Protein AF-A0A660UPS5-F1 (afdb_monomer_lite)

Secondary structure (DSSP, 8-state):
-PPPP-HHHHHHHHHHHHHHHHHHHHHHHHHHHHHHHHHHHHHHHTT-GGGHHHHHHHHHTTHHHHHHHHHHHHHHHHHTTTT-SS-PPP--HHHHHHHHHHHHHHHHHHHH--

Foldseek 3Di:
DPPPDDQLVLLVVLLLVLLVLLLVLLVQQLVVQLVVLVVVLVVVCVVPVVCVVVSVVNSCPLVVLNVRSNVLSVVSCVVQVVVPPPRGHRGGNVNSNVSSVVSVVSSVCSNPVD

Radius of gyration: 19.4 Å; chains: 1; bounding box: 45×24×59 Å

Structure (mmCIF, N/CA/C/O backbone):
data_AF-A0A660UPS5-F1
#
_entry.id   AF-A0A660UPS5-F1
#
loop_
_atom_site.group_PDB
_atom_site.id
_atom_site.type_symbol
_atom_site.label_atom_id
_atom_site.label_alt_id
_atom_site.label_comp_id
_atom_site.label_asym_id
_atom_site.label_entity_id
_atom_site.label_seq_id
_atom_site.pdbx_PDB_ins_code
_atom_site.Cartn_x
_atom_site.Cartn_y
_atom_site.Cartn_z
_atom_site.occupancy
_atom_site.B_iso_or_equiv
_atom_site.auth_seq_id
_atom_site.auth_comp_id
_atom_site.auth_asym_id
_atom_site.auth_atom_id
_atom_site.pdbx_PDB_model_num
ATOM 1 N N . MET A 1 1 ? 24.625 16.095 -30.375 1.00 44.69 1 MET A N 1
ATOM 2 C CA . MET A 1 1 ? 24.153 14.849 -29.738 1.00 44.69 1 MET A CA 1
ATOM 3 C C . MET A 1 1 ? 22.997 15.214 -28.827 1.00 44.69 1 MET A C 1
ATOM 5 O O . MET A 1 1 ? 23.239 15.792 -27.778 1.00 44.69 1 MET A O 1
ATOM 9 N N . GLY A 1 2 ? 21.755 14.999 -29.269 1.00 59.47 2 GLY A N 1
ATOM 10 C CA . GLY A 1 2 ? 20.608 15.065 -28.361 1.00 59.47 2 GLY A CA 1
ATOM 11 C C . GLY A 1 2 ? 20.665 13.847 -27.445 1.00 59.47 2 GLY A C 1
ATOM 12 O O . GLY A 1 2 ? 20.990 12.763 -27.923 1.00 59.47 2 GLY A O 1
ATOM 13 N 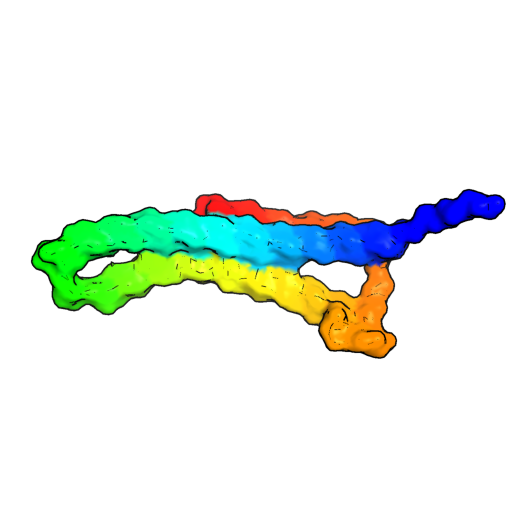N . ALA A 1 3 ? 20.437 14.024 -26.146 1.00 67.12 3 ALA A N 1
ATOM 14 C CA . ALA A 1 3 ? 20.301 12.888 -25.244 1.00 67.12 3 ALA A CA 1
ATOM 15 C C . ALA A 1 3 ? 19.121 12.032 -25.730 1.00 67.12 3 ALA A C 1
ATOM 17 O O . ALA A 1 3 ? 18.008 12.546 -25.856 1.00 67.12 3 ALA A O 1
ATOM 18 N N . GLU A 1 4 ? 19.365 10.761 -26.054 1.00 75.06 4 GLU A N 1
ATOM 19 C CA . GLU A 1 4 ? 18.270 9.836 -26.329 1.00 75.06 4 GLU A CA 1
ATOM 20 C C . GLU A 1 4 ? 17.428 9.668 -25.064 1.00 75.06 4 GLU A C 1
ATOM 22 O O . GLU A 1 4 ? 17.945 9.535 -23.953 1.00 75.06 4 GLU A O 1
ATOM 27 N N . PHE A 1 5 ? 16.111 9.720 -25.233 1.00 82.25 5 PHE A N 1
ATOM 28 C CA . PHE A 1 5 ? 15.175 9.536 -24.137 1.00 82.25 5 PHE A CA 1
ATOM 29 C C . PHE A 1 5 ? 15.239 8.091 -23.625 1.00 82.25 5 PHE A C 1
ATOM 31 O O . PHE A 1 5 ? 15.059 7.147 -24.396 1.00 82.25 5 PHE A O 1
ATOM 38 N N . ASN A 1 6 ? 15.466 7.913 -22.322 1.00 87.19 6 ASN A N 1
ATOM 39 C CA . ASN A 1 6 ? 15.580 6.590 -21.715 1.00 87.19 6 ASN A CA 1
ATOM 40 C C . ASN A 1 6 ? 14.193 6.018 -21.367 1.00 87.19 6 ASN A C 1
ATOM 42 O O . ASN A 1 6 ? 13.630 6.274 -20.299 1.00 87.19 6 ASN A O 1
ATOM 46 N N . TRP A 1 7 ? 13.645 5.225 -22.288 1.00 91.06 7 TRP A N 1
ATOM 47 C CA . TRP A 1 7 ? 12.345 4.566 -22.138 1.00 91.06 7 TRP A CA 1
ATOM 48 C C . TRP A 1 7 ? 12.287 3.550 -20.993 1.00 91.06 7 TRP A C 1
ATOM 50 O O . TRP A 1 7 ? 11.215 3.354 -20.416 1.00 91.06 7 TRP A O 1
ATOM 60 N N . ASP A 1 8 ? 13.411 2.933 -20.637 1.00 90.00 8 ASP A N 1
ATOM 61 C CA . ASP A 1 8 ? 13.472 1.937 -19.562 1.00 90.00 8 ASP A CA 1
ATOM 62 C C . ASP A 1 8 ? 13.459 2.609 -18.186 1.00 90.00 8 ASP A C 1
ATOM 64 O O . ASP A 1 8 ? 12.787 2.161 -17.257 1.00 90.00 8 ASP A O 1
ATOM 68 N N . GLN A 1 9 ? 14.109 3.766 -18.061 1.00 90.75 9 GLN A N 1
ATOM 69 C CA . GLN A 1 9 ? 14.012 4.583 -16.855 1.00 90.75 9 GLN A CA 1
ATOM 70 C C . GLN A 1 9 ? 12.574 5.074 -16.628 1.00 90.75 9 GLN A C 1
ATOM 72 O O . GLN A 1 9 ? 12.092 5.074 -15.493 1.00 90.75 9 GLN A O 1
ATOM 77 N N . LEU A 1 10 ? 11.858 5.435 -17.702 1.00 94.50 10 LEU A N 1
ATOM 78 C CA . LEU A 1 10 ? 10.432 5.752 -17.617 1.00 94.50 10 LEU A CA 1
ATOM 79 C C . LEU A 1 10 ? 9.599 4.521 -17.221 1.00 94.50 10 LEU A C 1
ATOM 81 O O . LEU A 1 10 ? 8.688 4.644 -16.404 1.00 94.50 10 LEU A O 1
ATOM 85 N N . GLY A 1 11 ? 9.914 3.335 -17.752 1.00 96.44 11 GLY A N 1
ATOM 86 C CA . GLY A 1 11 ? 9.264 2.081 -17.363 1.00 96.44 11 GLY A CA 1
ATOM 87 C C . GLY A 1 11 ? 9.412 1.783 -15.869 1.00 96.44 11 GLY A C 1
ATOM 88 O O . GLY A 1 11 ? 8.415 1.521 -15.192 1.00 96.44 11 GLY A O 1
ATOM 89 N N . MET A 1 12 ? 10.624 1.918 -15.327 1.00 95.69 12 MET A N 1
ATOM 90 C CA . MET A 1 12 ? 10.872 1.787 -13.889 1.00 95.69 12 MET A CA 1
ATOM 91 C C . MET A 1 12 ? 10.082 2.825 -13.076 1.00 95.69 12 MET A C 1
ATOM 93 O O . MET A 1 12 ? 9.427 2.477 -12.093 1.00 95.69 12 MET A O 1
ATOM 97 N N . ALA A 1 13 ? 10.079 4.092 -13.503 1.00 96.38 13 ALA A N 1
ATOM 98 C CA . ALA A 1 13 ? 9.337 5.151 -12.819 1.00 96.38 13 ALA A CA 1
ATOM 99 C C . ALA A 1 13 ? 7.823 4.869 -12.760 1.00 96.38 13 ALA A C 1
ATOM 101 O O . ALA A 1 13 ? 7.195 5.088 -11.722 1.00 96.38 13 ALA A O 1
ATOM 102 N N . LEU A 1 14 ? 7.232 4.344 -13.839 1.00 97.94 14 LEU A N 1
ATOM 103 C CA . LEU A 1 14 ? 5.821 3.943 -13.866 1.00 97.94 14 LEU A CA 1
ATOM 104 C C . LEU A 1 14 ? 5.530 2.790 -12.898 1.00 97.94 14 LEU A C 1
ATOM 106 O O . LEU A 1 14 ? 4.554 2.861 -12.149 1.00 97.94 14 LEU A O 1
ATOM 110 N N . ALA A 1 15 ? 6.389 1.769 -12.858 1.00 98.06 15 ALA A N 1
ATOM 111 C CA . ALA A 1 15 ? 6.232 0.645 -11.936 1.00 98.06 15 ALA A CA 1
ATOM 112 C C . ALA A 1 15 ? 6.271 1.103 -10.466 1.00 98.06 15 ALA A C 1
ATOM 114 O O . ALA A 1 15 ? 5.394 0.749 -9.674 1.00 98.06 15 ALA A O 1
ATOM 115 N N . LEU A 1 16 ? 7.238 1.960 -10.122 1.00 97.81 16 LEU A N 1
ATOM 116 C CA . LEU A 1 16 ? 7.363 2.543 -8.784 1.00 97.81 16 LEU A CA 1
ATOM 117 C C . LEU A 1 16 ? 6.195 3.469 -8.433 1.00 97.81 16 LEU A C 1
ATOM 119 O O . LEU A 1 16 ? 5.734 3.466 -7.294 1.00 97.81 16 LEU A O 1
ATOM 123 N N . THR A 1 17 ? 5.669 4.213 -9.408 1.00 98.56 17 THR A N 1
ATOM 124 C CA . THR A 1 17 ? 4.457 5.025 -9.220 1.00 98.56 17 THR A CA 1
ATOM 125 C C . THR A 1 17 ? 3.263 4.138 -8.871 1.00 98.56 17 THR A C 1
ATOM 127 O O . THR A 1 17 ? 2.497 4.468 -7.971 1.00 98.56 17 THR A O 1
ATOM 130 N N . GLY A 1 18 ? 3.132 2.975 -9.516 1.00 98.38 18 GLY A N 1
ATOM 131 C CA . GLY A 1 18 ? 2.104 1.991 -9.180 1.00 98.38 18 GLY A CA 1
ATOM 132 C C . GLY A 1 18 ? 2.222 1.485 -7.749 1.00 98.38 18 GLY A C 1
ATOM 133 O O . GLY A 1 18 ? 1.245 1.527 -7.002 1.00 98.38 18 GLY A O 1
ATOM 134 N N . ALA A 1 19 ? 3.417 1.047 -7.344 1.00 98.56 19 ALA A N 1
ATOM 135 C CA . ALA A 1 19 ? 3.672 0.613 -5.970 1.00 98.56 19 ALA A CA 1
ATOM 136 C C . ALA A 1 19 ? 3.368 1.729 -4.951 1.00 98.56 19 ALA A C 1
ATOM 138 O O . ALA A 1 19 ? 2.693 1.490 -3.949 1.00 98.56 19 ALA A O 1
ATOM 139 N N . ALA A 1 20 ? 3.793 2.963 -5.233 1.00 98.56 20 ALA A N 1
ATOM 140 C CA . ALA A 1 20 ? 3.528 4.112 -4.376 1.00 98.56 20 ALA A CA 1
ATOM 141 C C . ALA A 1 20 ? 2.024 4.397 -4.234 1.00 98.56 20 ALA A C 1
ATOM 143 O O . ALA A 1 20 ? 1.549 4.603 -3.119 1.00 98.56 20 ALA A O 1
ATOM 144 N N . LEU A 1 21 ? 1.262 4.364 -5.334 1.00 98.62 21 LEU A N 1
ATOM 145 C CA . LEU A 1 21 ? -0.189 4.568 -5.305 1.00 98.62 21 LEU A CA 1
ATOM 146 C C . LEU A 1 21 ? -0.910 3.475 -4.509 1.00 98.62 21 LEU A C 1
ATOM 148 O O . LEU A 1 21 ? -1.793 3.801 -3.717 1.00 98.62 21 LEU A O 1
ATOM 152 N N . ALA A 1 22 ? -0.513 2.207 -4.668 1.00 98.62 22 ALA A N 1
ATOM 153 C CA . ALA A 1 22 ? -1.087 1.093 -3.911 1.00 98.62 22 ALA A CA 1
ATOM 154 C C . ALA A 1 22 ? -0.949 1.299 -2.396 1.00 98.62 22 ALA A C 1
ATOM 156 O O . ALA A 1 22 ? -1.938 1.198 -1.670 1.00 98.62 22 ALA A O 1
ATOM 157 N N . ALA A 1 23 ? 0.251 1.646 -1.920 1.00 98.50 23 ALA A N 1
ATOM 158 C CA . ALA A 1 23 ? 0.487 1.893 -0.500 1.00 98.50 23 ALA A CA 1
ATOM 159 C C . ALA A 1 23 ? -0.196 3.180 -0.009 1.00 98.50 23 ALA A C 1
ATOM 161 O O . ALA A 1 23 ? -0.858 3.173 1.030 1.00 98.50 23 ALA A O 1
ATOM 162 N N . LEU A 1 24 ? -0.058 4.283 -0.752 1.00 98.56 24 LEU A N 1
ATOM 163 C CA . LEU A 1 24 ? -0.547 5.597 -0.336 1.00 98.56 24 LEU A CA 1
ATOM 164 C C . LEU A 1 24 ? -2.073 5.630 -0.243 1.00 98.56 24 LEU A C 1
ATOM 166 O O . LEU A 1 24 ? -2.618 6.023 0.784 1.00 98.56 24 LEU A O 1
ATOM 170 N N . MET A 1 25 ? -2.770 5.217 -1.301 1.00 98.50 25 MET A N 1
ATOM 171 C CA . MET A 1 25 ? -4.228 5.338 -1.363 1.00 98.50 25 MET A CA 1
ATOM 172 C C . MET A 1 25 ? -4.917 4.396 -0.372 1.00 98.50 25 MET A C 1
ATOM 174 O O . MET A 1 25 ? -5.837 4.814 0.334 1.00 98.50 25 MET A O 1
ATOM 178 N N . ALA A 1 26 ? -4.430 3.161 -0.242 1.00 98.44 26 ALA A N 1
ATOM 179 C CA . ALA A 1 26 ? -4.951 2.224 0.746 1.00 98.44 26 ALA A CA 1
ATOM 180 C C . ALA A 1 26 ? -4.637 2.661 2.190 1.00 98.44 26 ALA A C 1
ATOM 182 O O . ALA A 1 26 ? -5.474 2.520 3.082 1.00 98.44 26 ALA A O 1
ATOM 183 N N . GLY A 1 27 ? -3.460 3.254 2.425 1.00 98.38 27 GLY A N 1
ATOM 184 C CA . GLY A 1 27 ? -3.102 3.852 3.713 1.00 98.38 27 GLY A CA 1
ATOM 185 C C . GLY A 1 27 ? -3.993 5.043 4.087 1.00 98.38 27 GLY A C 1
ATOM 186 O O . GLY A 1 27 ? -4.402 5.165 5.245 1.00 98.38 27 GLY A O 1
ATOM 187 N N . ILE A 1 28 ? -4.355 5.885 3.113 1.00 98.62 28 ILE A N 1
ATOM 188 C CA . ILE A 1 28 ? -5.315 6.983 3.304 1.00 98.62 28 ILE A CA 1
ATOM 189 C C . ILE A 1 28 ? -6.691 6.431 3.688 1.00 98.62 28 ILE A C 1
ATOM 191 O O . ILE A 1 28 ? -7.242 6.868 4.698 1.00 98.62 28 ILE A O 1
ATOM 195 N N . GLY A 1 29 ? -7.218 5.458 2.936 1.00 98.31 29 GLY A N 1
ATOM 196 C CA . GLY A 1 29 ? -8.498 4.815 3.255 1.00 98.31 29 GLY A CA 1
ATOM 197 C C . GLY A 1 29 ? -8.509 4.264 4.679 1.00 98.31 29 GLY A C 1
ATOM 198 O O . GLY A 1 29 ? -9.359 4.635 5.484 1.00 98.31 29 GLY A O 1
ATOM 199 N N . SER A 1 30 ? -7.495 3.465 5.020 1.00 98.19 30 SER A N 1
ATOM 200 C CA . SER A 1 30 ? -7.309 2.892 6.358 1.00 98.19 30 SER A CA 1
ATOM 201 C C . SER A 1 30 ? -7.319 3.955 7.463 1.00 98.19 30 SER A C 1
ATOM 203 O O . SER A 1 30 ? -8.057 3.838 8.441 1.00 98.19 30 SER A O 1
ATOM 205 N N . SER A 1 31 ? -6.578 5.050 7.281 1.00 98.12 31 SER A N 1
ATOM 206 C CA . SER A 1 31 ? -6.525 6.151 8.254 1.00 98.12 31 SER A CA 1
ATOM 207 C C . SER A 1 31 ? -7.897 6.804 8.467 1.00 98.12 31 SER A C 1
ATOM 209 O O . SER A 1 31 ? -8.276 7.118 9.599 1.00 98.12 31 SER A O 1
ATOM 211 N N . ILE A 1 32 ? -8.661 6.990 7.387 1.00 98.38 32 ILE A N 1
ATOM 212 C CA . ILE A 1 32 ? -10.012 7.561 7.434 1.00 98.38 32 ILE A CA 1
ATOM 213 C C . ILE A 1 32 ? -10.973 6.602 8.147 1.00 98.38 32 ILE A C 1
ATOM 215 O O . ILE A 1 32 ? -11.675 7.030 9.069 1.00 98.38 32 ILE A O 1
ATOM 219 N N . GLY A 1 33 ? -10.978 5.321 7.769 1.00 97.81 33 GLY A N 1
ATOM 220 C CA . GLY A 1 33 ? -11.847 4.297 8.349 1.00 97.81 33 GLY A CA 1
ATOM 221 C C . GLY A 1 33 ? -11.590 4.088 9.845 1.00 97.81 33 GLY A C 1
ATOM 222 O O . GLY A 1 33 ? -12.534 4.123 10.640 1.00 97.81 33 GLY A O 1
ATOM 223 N N . ILE A 1 34 ? -10.317 4.014 10.264 1.00 98.31 34 ILE A N 1
ATOM 224 C CA . ILE A 1 34 ? -9.925 3.981 11.687 1.00 98.31 34 ILE A CA 1
ATOM 225 C C . ILE A 1 34 ? -10.464 5.219 12.413 1.00 98.31 34 ILE A C 1
ATOM 227 O O . ILE A 1 34 ? -11.025 5.109 13.505 1.00 98.31 34 ILE A O 1
ATOM 231 N N . GLY A 1 35 ? -10.332 6.406 11.814 1.00 97.81 35 GLY A N 1
ATOM 232 C CA . GLY A 1 35 ? -10.830 7.649 12.400 1.00 97.81 35 GLY A CA 1
ATOM 233 C C . GLY A 1 35 ? -12.349 7.656 12.597 1.00 97.81 35 GLY A C 1
ATOM 234 O O . GLY A 1 35 ? -12.832 8.131 13.627 1.00 97.81 35 GLY A O 1
ATOM 235 N N . ILE A 1 36 ? -13.113 7.130 11.635 1.00 97.62 36 ILE A N 1
ATOM 236 C CA . ILE A 1 36 ? -14.576 7.012 11.726 1.00 97.62 36 ILE A CA 1
ATOM 237 C C . ILE A 1 36 ? -14.961 6.013 12.820 1.00 97.62 36 ILE A C 1
ATOM 239 O O . ILE A 1 36 ? -15.684 6.382 13.749 1.00 97.62 36 ILE A O 1
ATOM 243 N N . ALA A 1 37 ? -14.440 4.786 12.752 1.00 97.62 37 ALA A N 1
ATOM 244 C CA . ALA A 1 37 ? -14.738 3.735 13.719 1.00 97.62 37 ALA A CA 1
ATOM 245 C C . ALA A 1 37 ? -14.327 4.139 15.143 1.00 97.62 37 ALA A C 1
ATOM 247 O O . ALA A 1 37 ? -15.075 3.908 16.093 1.00 97.62 37 ALA A O 1
ATOM 248 N N . GLY A 1 38 ? -13.178 4.804 15.295 1.00 97.69 38 GLY A N 1
ATOM 249 C CA . GLY A 1 38 ? -12.660 5.276 16.578 1.00 97.69 38 GLY A CA 1
ATOM 250 C C . GLY A 1 38 ? -13.578 6.290 17.257 1.00 97.69 38 GLY A C 1
ATOM 251 O O . GLY A 1 38 ? -13.839 6.176 18.453 1.00 97.69 38 GLY A O 1
ATOM 252 N N . ARG A 1 39 ? -14.138 7.248 16.505 1.00 97.62 39 ARG A N 1
ATOM 253 C CA . ARG A 1 39 ? -15.104 8.214 17.061 1.00 97.62 39 ARG A CA 1
ATOM 254 C C . ARG A 1 39 ? -16.370 7.522 17.568 1.00 97.62 39 ARG A C 1
ATOM 256 O O . ARG A 1 39 ? -16.833 7.836 18.663 1.00 97.62 39 ARG A O 1
ATOM 263 N N . SER A 1 40 ? -16.898 6.561 16.810 1.00 96.56 40 SER A N 1
ATOM 264 C CA . SER A 1 40 ? -18.062 5.769 17.226 1.00 96.56 40 SER A CA 1
ATOM 265 C C . SER A 1 40 ? -17.760 4.894 18.446 1.00 96.56 40 SER A C 1
ATOM 267 O O . SER A 1 40 ? -18.559 4.849 19.380 1.00 96.56 40 SER A O 1
ATOM 269 N N . ALA A 1 41 ? -16.593 4.247 18.475 1.00 97.69 41 ALA A N 1
ATOM 270 C CA . ALA A 1 41 ? -16.140 3.429 19.595 1.00 97.69 41 ALA A CA 1
ATOM 271 C C . ALA A 1 41 ? -16.016 4.245 20.888 1.00 97.69 41 ALA A C 1
ATOM 273 O O . ALA A 1 41 ? -16.526 3.818 21.921 1.00 97.69 41 ALA A O 1
ATOM 274 N N . THR A 1 42 ? -15.416 5.437 20.839 1.00 96.62 42 THR A N 1
ATOM 275 C CA . THR A 1 42 ? -15.274 6.313 22.015 1.00 96.62 42 THR A CA 1
ATOM 276 C C . THR A 1 42 ? -16.624 6.675 22.637 1.00 96.62 42 THR A C 1
ATOM 278 O O . THR A 1 42 ? -16.742 6.667 23.858 1.00 96.62 42 THR A O 1
ATOM 281 N N . GLY A 1 43 ? -17.659 6.917 21.824 1.00 96.75 43 GLY A N 1
ATOM 282 C CA . GLY A 1 43 ? -19.011 7.182 22.332 1.00 96.75 43 GLY A CA 1
ATOM 283 C C . GLY A 1 43 ? -19.664 5.973 23.013 1.00 96.75 43 GLY A C 1
ATOM 284 O O . GLY A 1 43 ? -20.433 6.131 23.952 1.00 96.75 43 GLY A O 1
ATOM 285 N N . VAL A 1 44 ? -19.345 4.749 22.585 1.00 97.44 44 VAL A N 1
ATOM 286 C CA . VAL A 1 44 ? -19.805 3.539 23.288 1.00 97.44 44 VAL A CA 1
ATOM 287 C C . VAL A 1 44 ? -19.023 3.339 24.583 1.00 97.44 44 VAL A C 1
ATOM 289 O O . VAL A 1 44 ? -19.603 2.974 25.603 1.00 97.44 44 VAL A O 1
ATOM 292 N N . LEU A 1 45 ? -17.713 3.578 24.552 1.00 98.06 45 LEU A N 1
ATOM 293 C CA . LEU A 1 45 ? -16.819 3.357 25.687 1.00 98.06 45 LEU A CA 1
ATOM 294 C C . LEU A 1 45 ? -16.983 4.389 26.806 1.00 98.06 45 LEU A C 1
ATOM 296 O O . LEU A 1 45 ? -16.606 4.083 27.933 1.00 98.06 45 LEU A O 1
ATOM 300 N N . SER A 1 46 ? -17.571 5.561 26.535 1.00 97.62 46 SER A N 1
ATOM 301 C CA . SER A 1 46 ? -17.925 6.518 27.592 1.00 97.62 46 SER A CA 1
ATOM 302 C C . SER A 1 46 ? -19.014 5.984 28.526 1.00 97.62 46 SER A C 1
ATOM 304 O O . SER A 1 46 ? -19.006 6.309 29.706 1.00 97.62 46 SER A O 1
ATOM 306 N N . GLU A 1 47 ? -19.920 5.149 28.009 1.00 98.12 47 GLU A N 1
ATOM 307 C CA . GLU A 1 47 ? -21.008 4.526 28.778 1.00 98.12 47 GLU A CA 1
ATOM 308 C C . GLU A 1 47 ? -20.689 3.080 29.193 1.00 98.12 47 GLU A C 1
ATOM 310 O O . GLU A 1 47 ? -21.162 2.605 30.222 1.00 98.12 47 GLU A O 1
ATOM 315 N N . LYS A 1 48 ? -19.923 2.350 28.370 1.00 97.88 48 LYS A N 1
ATOM 316 C CA . LYS A 1 48 ? -19.652 0.906 28.515 1.00 97.88 48 LYS A CA 1
ATOM 317 C C . LYS A 1 48 ? -18.158 0.592 28.355 1.00 97.88 48 LYS A C 1
ATOM 319 O O . LYS A 1 48 ? -17.773 -0.042 27.361 1.00 97.88 48 LYS A O 1
ATOM 324 N N . PRO A 1 49 ? -17.291 1.041 29.281 1.00 97.25 49 PRO A N 1
ATOM 325 C CA . PRO A 1 49 ? -15.837 0.885 29.173 1.00 97.25 49 PRO A CA 1
ATOM 326 C C . PRO A 1 49 ? -15.384 -0.582 29.118 1.00 97.25 49 PRO A C 1
ATOM 328 O O . PRO A 1 49 ? -14.389 -0.907 28.469 1.00 97.25 49 PRO A O 1
ATOM 331 N N . GLU A 1 50 ? -16.145 -1.497 29.718 1.00 98.19 50 GLU A N 1
ATOM 332 C CA . GLU A 1 50 ? -15.891 -2.939 29.700 1.00 98.19 50 GLU A CA 1
ATOM 333 C C . GLU A 1 50 ? -15.912 -3.551 28.287 1.00 98.19 50 GLU A C 1
ATOM 335 O O . GLU A 1 50 ? -15.413 -4.656 28.078 1.00 98.19 50 GLU A O 1
ATOM 340 N N . ARG A 1 51 ? -16.440 -2.830 27.284 1.00 97.50 51 ARG A N 1
ATOM 341 C CA . ARG A 1 51 ? -16.470 -3.264 25.878 1.00 97.50 51 ARG A CA 1
ATOM 342 C C . ARG A 1 51 ? -15.219 -2.897 25.077 1.00 97.50 51 ARG A C 1
ATOM 344 O O . ARG A 1 51 ? -15.208 -3.137 23.868 1.00 97.50 51 ARG A O 1
ATOM 351 N N . TYR A 1 52 ? -14.167 -2.366 25.710 1.00 96.31 52 TYR A N 1
ATOM 352 C CA . TYR A 1 52 ? -12.941 -1.925 25.028 1.00 96.31 52 TYR A CA 1
ATOM 353 C C . TYR A 1 52 ? -12.394 -2.953 24.035 1.00 96.31 52 TYR A C 1
ATOM 355 O O . TYR A 1 52 ? -12.173 -2.606 22.881 1.00 96.31 52 TYR A O 1
ATOM 363 N N . GLY A 1 53 ? -12.246 -4.220 24.434 1.00 97.62 53 GLY A N 1
ATOM 364 C CA . GLY A 1 53 ? -11.683 -5.252 23.555 1.00 97.62 53 GLY A CA 1
ATOM 365 C C . GLY A 1 53 ? -12.491 -5.462 22.269 1.00 97.62 53 GLY A C 1
ATOM 366 O O . GLY A 1 53 ? -11.918 -5.534 21.185 1.00 97.62 53 GLY A O 1
ATOM 367 N N . GLN A 1 54 ? -13.825 -5.490 22.368 1.00 97.19 54 GLN A N 1
ATOM 368 C CA . GLN A 1 54 ? -14.704 -5.629 21.199 1.00 97.19 54 GLN A CA 1
ATOM 369 C C . GLN A 1 54 ? -14.644 -4.386 20.307 1.00 97.19 54 GLN A C 1
ATOM 371 O O . GLN A 1 54 ? -14.541 -4.503 19.088 1.00 97.19 54 GLN A O 1
ATOM 376 N N . MET A 1 55 ? -14.677 -3.196 20.911 1.00 97.88 55 MET A N 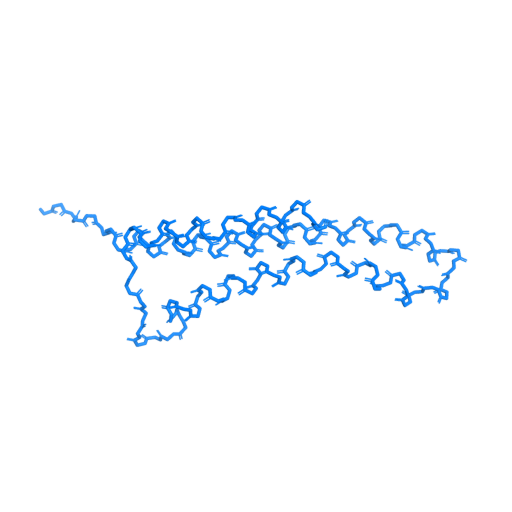1
ATOM 377 C CA . MET A 1 55 ? -14.613 -1.934 20.172 1.00 97.88 55 MET A CA 1
ATOM 378 C C . MET A 1 55 ? -13.258 -1.748 19.488 1.00 97.88 55 MET A C 1
ATOM 380 O O . MET A 1 55 ? -13.214 -1.338 18.334 1.00 97.88 55 MET A O 1
ATOM 384 N N . PHE A 1 56 ? -12.160 -2.109 20.153 1.00 96.94 56 PHE A N 1
ATOM 385 C CA . PHE A 1 56 ? -10.816 -2.054 19.589 1.00 96.94 56 PHE A CA 1
ATOM 386 C C . PHE A 1 56 ? -10.702 -2.918 18.332 1.00 96.94 56 PHE A C 1
ATOM 388 O O . PHE A 1 56 ? -10.213 -2.431 17.318 1.00 96.94 56 PHE A O 1
ATOM 395 N N . ILE A 1 57 ? -11.230 -4.151 18.359 1.00 96.88 57 ILE A N 1
ATOM 396 C CA . ILE A 1 57 ? -11.264 -5.019 17.172 1.00 96.88 57 ILE A CA 1
ATOM 397 C C . ILE A 1 57 ? -11.980 -4.311 16.017 1.00 96.88 57 ILE A C 1
ATOM 399 O O . ILE A 1 57 ? -11.434 -4.239 14.923 1.00 96.88 57 ILE A O 1
ATOM 403 N N . MET A 1 58 ? -13.154 -3.723 16.263 1.00 95.94 58 MET A N 1
ATOM 404 C CA . MET A 1 58 ? -13.912 -3.008 15.226 1.00 95.94 58 MET A CA 1
ATOM 405 C C . MET A 1 58 ? -13.156 -1.796 14.662 1.00 95.94 58 MET A C 1
ATOM 407 O O . MET A 1 58 ? -13.244 -1.528 13.467 1.00 95.94 58 MET A O 1
ATOM 411 N N . VAL A 1 59 ? -12.393 -1.085 15.496 1.00 97.12 59 VAL A N 1
ATOM 412 C CA . VAL A 1 59 ? -11.588 0.078 15.082 1.00 97.12 59 VAL A CA 1
ATOM 413 C C . VAL A 1 59 ? -10.391 -0.319 14.222 1.00 97.12 59 VAL A C 1
ATOM 415 O O . VAL A 1 59 ? -10.008 0.447 13.342 1.00 97.12 59 VAL A O 1
ATOM 418 N N . VAL A 1 60 ? -9.800 -1.497 14.442 1.00 96.62 60 VAL A N 1
ATOM 419 C CA . VAL A 1 60 ? -8.633 -1.945 13.662 1.00 96.62 60 VAL A CA 1
ATOM 420 C C . VAL A 1 60 ? -9.000 -2.653 12.356 1.00 96.62 60 VAL A C 1
ATOM 422 O O . VAL A 1 60 ? -8.122 -2.809 11.510 1.00 96.62 60 VAL A O 1
ATOM 425 N N . LEU A 1 61 ? -10.265 -3.051 12.150 1.00 95.88 61 LEU A N 1
ATOM 426 C CA . LEU A 1 61 ? -10.712 -3.694 10.903 1.00 95.88 61 LEU A CA 1
ATOM 427 C C . LEU A 1 61 ? -10.401 -2.850 9.646 1.00 95.88 61 LEU A C 1
ATOM 429 O O . LEU A 1 61 ? -9.788 -3.404 8.727 1.00 95.88 61 LEU A O 1
ATOM 433 N N . PRO A 1 62 ? -10.694 -1.531 9.605 1.00 96.69 62 PRO A N 1
ATOM 434 C CA . PRO A 1 62 ? -10.250 -0.644 8.520 1.00 96.69 62 PRO A CA 1
ATOM 435 C C . PRO A 1 62 ? -8.735 -0.657 8.267 1.00 96.69 62 PRO A C 1
ATOM 437 O O . PRO A 1 62 ? -8.274 -0.498 7.135 1.00 96.69 62 PRO A O 1
ATOM 440 N N . GLY A 1 63 ? -7.951 -0.920 9.320 1.00 96.19 63 GLY A N 1
ATOM 441 C CA . GLY A 1 63 ? -6.493 -1.045 9.294 1.00 96.19 63 GLY A CA 1
ATOM 442 C C . GLY A 1 63 ? -5.973 -2.019 8.237 1.00 96.19 63 GLY A C 1
ATOM 443 O O . GLY A 1 63 ? -4.912 -1.796 7.648 1.00 96.19 63 GLY A O 1
ATOM 444 N N . THR A 1 64 ? -6.741 -3.075 7.959 1.00 95.25 64 THR A N 1
ATOM 445 C CA . THR A 1 64 ? -6.380 -4.136 7.009 1.00 95.25 64 THR A CA 1
ATOM 446 C C . THR A 1 64 ? -6.177 -3.628 5.583 1.00 95.25 64 THR A C 1
ATOM 448 O O . THR A 1 64 ? -5.273 -4.114 4.903 1.00 95.25 64 THR A O 1
ATOM 451 N N . GLN A 1 65 ? -6.920 -2.603 5.147 1.00 97.12 65 GLN A N 1
ATOM 452 C CA . GLN A 1 65 ? -6.763 -2.053 3.796 1.00 97.12 65 GLN A CA 1
ATOM 453 C C . GLN A 1 65 ? -5.375 -1.446 3.595 1.00 97.12 65 GLN A C 1
ATOM 455 O O . GLN A 1 65 ? -4.719 -1.703 2.585 1.00 97.12 65 GLN A O 1
ATOM 460 N N . GLY A 1 66 ? -4.871 -0.735 4.606 1.00 97.12 66 GLY A N 1
ATOM 461 C CA . GLY A 1 66 ? -3.508 -0.207 4.597 1.00 97.12 66 GLY A CA 1
ATOM 462 C C . GLY A 1 66 ? -2.463 -1.32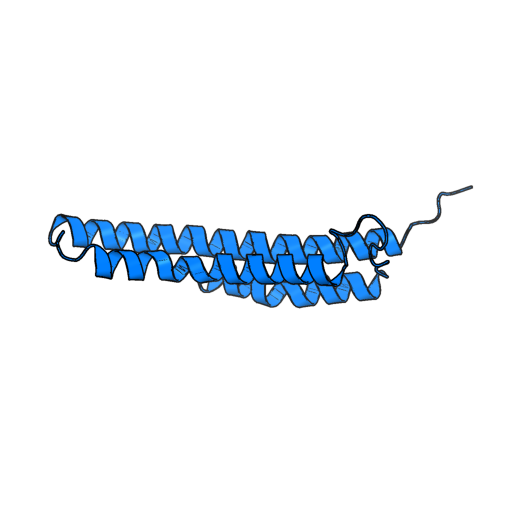0 4.479 1.00 97.12 66 GLY A C 1
ATOM 463 O O . GLY A 1 66 ? -1.512 -1.192 3.710 1.00 97.12 66 GLY A O 1
ATOM 464 N N . PHE A 1 67 ? -2.673 -2.446 5.169 1.00 97.00 67 PHE A N 1
ATOM 465 C CA . PHE A 1 67 ? -1.793 -3.611 5.061 1.00 97.00 67 PHE A CA 1
ATOM 466 C C . PHE A 1 67 ? -1.827 -4.261 3.675 1.00 97.00 67 PHE A C 1
ATOM 468 O O . PHE A 1 67 ? -0.767 -4.622 3.167 1.00 97.00 67 PHE A O 1
ATOM 475 N N . TYR A 1 68 ? -2.994 -4.388 3.037 1.00 96.88 68 TYR A N 1
ATOM 476 C CA . TYR A 1 68 ? -3.082 -4.946 1.684 1.00 96.88 68 TYR A CA 1
ATOM 477 C C . TYR A 1 68 ? -2.386 -4.062 0.643 1.00 96.88 68 TYR A C 1
ATOM 479 O O . TYR A 1 68 ? -1.644 -4.580 -0.192 1.00 96.88 68 TYR A O 1
ATOM 487 N N . GLY A 1 69 ? -2.552 -2.737 0.722 1.00 98.31 69 GLY A N 1
ATOM 488 C CA . GLY A 1 69 ? -1.839 -1.804 -0.157 1.00 98.31 69 GLY A CA 1
ATOM 489 C C . GLY A 1 69 ? -0.327 -1.798 0.071 1.00 98.31 69 GLY A C 1
ATOM 490 O O . GLY A 1 69 ? 0.441 -1.827 -0.892 1.00 98.31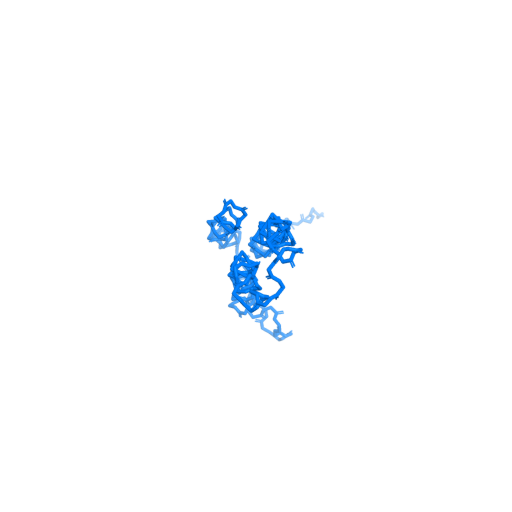 69 GLY A O 1
ATOM 491 N N . PHE A 1 70 ? 0.113 -1.837 1.334 1.00 98.06 70 PHE A N 1
ATOM 492 C CA . PHE A 1 70 ? 1.530 -1.969 1.679 1.00 98.06 70 PHE A CA 1
ATOM 493 C C . PHE A 1 70 ? 2.128 -3.280 1.154 1.00 98.06 70 PHE A C 1
ATOM 495 O O . PHE A 1 70 ? 3.185 -3.262 0.527 1.00 98.06 70 PHE A O 1
ATOM 502 N N . LEU A 1 71 ? 1.443 -4.410 1.359 1.00 98.12 71 LEU A N 1
ATOM 503 C CA . LEU A 1 71 ? 1.894 -5.713 0.874 1.00 98.12 71 LEU A CA 1
ATOM 504 C C . LEU A 1 71 ? 1.995 -5.733 -0.654 1.00 98.12 71 LEU A C 1
ATOM 506 O O . LEU A 1 71 ? 2.987 -6.221 -1.183 1.00 98.12 71 LEU A O 1
ATOM 510 N N . ALA A 1 72 ? 1.012 -5.176 -1.366 1.00 98.25 72 ALA A N 1
ATOM 511 C CA . ALA A 1 72 ? 1.058 -5.079 -2.822 1.00 98.25 72 ALA A CA 1
ATOM 512 C C . ALA A 1 72 ? 2.273 -4.268 -3.303 1.00 98.25 72 ALA A C 1
ATOM 514 O O . ALA A 1 72 ? 3.022 -4.732 -4.162 1.00 98.25 72 ALA A O 1
ATOM 515 N N . ALA A 1 73 ? 2.517 -3.095 -2.708 1.00 98.38 73 ALA A N 1
ATOM 516 C CA . ALA A 1 73 ? 3.685 -2.273 -3.017 1.00 98.38 73 ALA A CA 1
ATOM 517 C C . ALA A 1 73 ? 5.002 -3.014 -2.734 1.00 98.38 73 ALA A C 1
ATOM 519 O O . ALA A 1 73 ? 5.908 -3.021 -3.569 1.00 98.38 73 ALA A O 1
ATOM 520 N N . PHE A 1 74 ? 5.083 -3.691 -1.586 1.00 98.00 74 PHE A N 1
ATOM 521 C CA . PHE A 1 74 ? 6.251 -4.471 -1.193 1.00 98.00 74 PHE A CA 1
ATOM 522 C C . PHE A 1 74 ? 6.511 -5.637 -2.153 1.00 98.00 74 PHE A C 1
ATOM 524 O O . PHE A 1 74 ? 7.648 -5.842 -2.569 1.00 98.00 74 PHE A O 1
ATOM 531 N N . LEU A 1 75 ? 5.466 -6.360 -2.570 1.00 98.00 75 LEU A N 1
ATOM 532 C CA . LEU A 1 75 ? 5.575 -7.435 -3.556 1.00 98.00 75 LEU A CA 1
ATOM 533 C C . LEU A 1 75 ? 6.053 -6.916 -4.913 1.00 98.00 75 LEU A C 1
ATOM 535 O O . LEU A 1 75 ? 6.896 -7.564 -5.526 1.00 98.00 75 LEU A O 1
ATOM 539 N N . VAL A 1 76 ? 5.578 -5.757 -5.378 1.00 98.00 76 VAL A N 1
ATOM 540 C CA . VAL A 1 76 ? 6.089 -5.148 -6.619 1.00 98.00 76 VAL A CA 1
ATOM 541 C C . VAL A 1 76 ? 7.586 -4.865 -6.500 1.00 98.00 76 VAL A C 1
ATOM 543 O O . VAL A 1 76 ? 8.353 -5.288 -7.359 1.00 98.00 76 VAL A O 1
ATOM 546 N N . MET A 1 77 ? 8.023 -4.216 -5.419 1.00 96.62 77 MET A N 1
ATOM 547 C CA . MET A 1 77 ? 9.443 -3.908 -5.204 1.00 96.62 77 MET A CA 1
ATOM 548 C C . MET A 1 77 ? 10.304 -5.172 -5.086 1.00 96.62 77 MET A C 1
ATOM 550 O O . MET A 1 77 ? 11.409 -5.215 -5.625 1.00 96.62 77 MET A O 1
ATOM 554 N N . LEU A 1 78 ? 9.788 -6.214 -4.431 1.00 96.25 78 LEU A N 1
ATOM 555 C CA . LEU A 1 78 ? 10.460 -7.505 -4.300 1.00 96.25 78 LEU A CA 1
ATOM 556 C C . LEU A 1 78 ? 10.620 -8.192 -5.662 1.00 96.25 78 LEU A C 1
ATOM 558 O O . LEU A 1 78 ? 11.717 -8.631 -5.988 1.00 96.25 78 LEU A O 1
ATOM 562 N N . ASN A 1 79 ? 9.567 -8.226 -6.484 1.00 94.88 79 ASN A N 1
ATOM 563 C CA . ASN A 1 79 ? 9.610 -8.829 -7.824 1.00 94.88 79 ASN A CA 1
ATOM 564 C C . ASN A 1 79 ? 10.486 -8.049 -8.815 1.00 94.88 79 ASN A C 1
ATOM 566 O O . ASN A 1 79 ? 10.952 -8.618 -9.794 1.00 94.88 79 ASN A O 1
ATOM 570 N N . LEU A 1 80 ? 10.718 -6.756 -8.576 1.00 95.12 80 LEU A N 1
ATOM 571 C CA . LEU A 1 80 ? 11.663 -5.951 -9.355 1.00 95.12 80 LEU A CA 1
ATOM 572 C C . LEU A 1 80 ? 13.115 -6.098 -8.877 1.00 95.12 80 LEU A C 1
ATOM 574 O O . LEU A 1 80 ? 14.000 -5.446 -9.435 1.00 95.12 80 LEU A O 1
ATOM 578 N N . HIS A 1 81 ? 13.357 -6.914 -7.843 1.00 94.44 81 HIS A N 1
ATOM 579 C CA . HIS A 1 81 ? 14.635 -7.012 -7.134 1.00 94.44 81 HIS A CA 1
ATOM 580 C C . HIS A 1 81 ? 15.158 -5.639 -6.693 1.00 94.44 81 HIS A C 1
ATOM 582 O O . HIS A 1 81 ? 16.354 -5.376 -6.678 1.00 94.44 81 HIS A O 1
ATOM 588 N N . PHE A 1 82 ? 14.250 -4.736 -6.313 1.00 92.69 82 PHE A N 1
ATOM 589 C CA . PHE A 1 82 ? 14.591 -3.343 -6.018 1.00 92.69 82 PHE A CA 1
ATOM 590 C C . PHE A 1 82 ? 15.529 -3.192 -4.809 1.00 92.69 82 PHE A C 1
ATOM 592 O O . PHE A 1 82 ? 16.216 -2.184 -4.668 1.00 92.69 82 PHE A O 1
ATOM 599 N N . PHE A 1 83 ? 15.547 -4.187 -3.924 1.00 92.06 83 PHE A N 1
ATOM 600 C CA . PHE A 1 83 ? 16.416 -4.219 -2.749 1.00 92.06 83 PHE A CA 1
ATOM 601 C C . PHE A 1 83 ? 17.768 -4.898 -3.009 1.00 92.06 83 PHE A C 1
ATOM 603 O O . PHE A 1 83 ? 18.630 -4.860 -2.132 1.00 92.06 83 PHE A O 1
ATOM 610 N N . ASP A 1 84 ? 17.962 -5.509 -4.181 1.00 92.56 84 ASP A N 1
ATOM 611 C CA . ASP A 1 84 ? 19.233 -6.108 -4.575 1.00 92.56 84 ASP A CA 1
ATOM 612 C C . ASP A 1 84 ? 20.065 -5.088 -5.363 1.00 92.56 84 ASP A C 1
ATOM 614 O O . ASP A 1 84 ? 19.705 -4.671 -6.464 1.00 92.56 84 ASP A O 1
ATOM 618 N N . ALA A 1 85 ? 21.193 -4.667 -4.789 1.00 75.69 85 ALA A N 1
ATOM 619 C CA . ALA A 1 85 ? 22.073 -3.678 -5.403 1.00 75.69 85 ALA A CA 1
ATOM 620 C C . ALA A 1 85 ? 22.806 -4.203 -6.653 1.00 75.69 85 ALA A C 1
ATOM 622 O O . ALA A 1 85 ? 23.327 -3.393 -7.421 1.00 75.69 85 ALA A O 1
ATOM 623 N N . ALA A 1 86 ? 22.872 -5.523 -6.855 1.00 79.56 86 ALA A N 1
ATOM 624 C CA . ALA A 1 86 ? 23.572 -6.135 -7.980 1.00 79.56 86 ALA A CA 1
ATOM 625 C C . ALA A 1 86 ? 22.656 -6.419 -9.184 1.00 79.56 86 ALA A C 1
ATOM 627 O O . ALA A 1 86 ? 23.143 -6.430 -10.314 1.00 79.56 86 ALA A O 1
ATOM 628 N N . GLU A 1 87 ? 21.349 -6.618 -8.969 1.00 80.75 87 GLU A N 1
ATOM 629 C CA . GLU A 1 87 ? 20.435 -7.150 -9.994 1.00 80.75 87 GLU A CA 1
ATOM 630 C C . GLU A 1 87 ? 19.053 -6.470 -10.024 1.00 80.75 87 GLU A C 1
ATOM 632 O O . GLU A 1 87 ? 18.015 -7.133 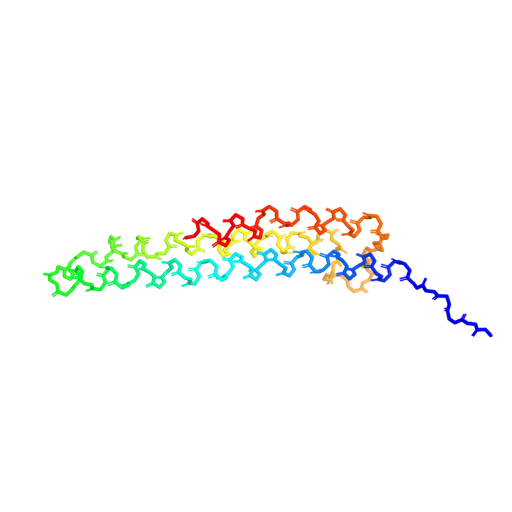-10.056 1.00 80.75 87 GLU A O 1
ATOM 637 N N . VAL A 1 88 ? 19.002 -5.134 -10.071 1.00 88.56 88 VAL A N 1
ATOM 638 C CA . VAL A 1 88 ? 17.724 -4.432 -10.293 1.00 88.56 88 VAL A CA 1
ATOM 639 C C . VAL A 1 88 ? 17.176 -4.765 -11.683 1.00 88.56 88 VAL A C 1
ATOM 641 O O . VAL A 1 88 ? 17.844 -4.570 -12.702 1.00 88.56 88 VAL A O 1
ATOM 644 N N . THR A 1 89 ? 15.926 -5.227 -11.733 1.00 89.94 89 THR A N 1
ATOM 645 C CA . THR A 1 89 ? 15.268 -5.601 -12.989 1.00 89.94 89 THR A CA 1
ATOM 646 C C . THR A 1 89 ? 15.118 -4.384 -13.900 1.00 89.94 89 THR A C 1
ATOM 648 O O . THR A 1 89 ? 14.543 -3.368 -13.510 1.00 89.94 89 THR A O 1
ATOM 651 N N . VAL A 1 90 ? 15.581 -4.490 -15.148 1.00 90.69 90 VAL A N 1
ATOM 652 C CA . VAL A 1 90 ? 15.336 -3.459 -16.165 1.00 90.69 90 VAL A CA 1
ATOM 653 C C . VAL A 1 90 ? 13.881 -3.547 -16.621 1.00 90.69 90 VAL A C 1
ATOM 655 O O . VAL A 1 90 ? 13.427 -4.574 -17.129 1.00 90.69 90 VAL A O 1
ATOM 658 N N . VAL A 1 91 ? 13.133 -2.460 -16.438 1.00 94.56 91 VAL A N 1
ATOM 659 C CA . VAL A 1 91 ? 11.698 -2.407 -16.731 1.00 94.56 91 VAL A CA 1
ATOM 660 C C . VAL A 1 91 ? 11.464 -1.634 -18.021 1.00 94.56 91 VAL A C 1
ATOM 662 O O . VAL A 1 91 ? 11.587 -0.415 -18.049 1.00 94.56 91 VAL A O 1
ATOM 665 N N . SER A 1 92 ? 11.049 -2.330 -19.080 1.00 95.69 92 SER A N 1
ATOM 666 C CA . SER A 1 92 ? 10.617 -1.656 -20.312 1.00 95.69 92 SER A CA 1
ATOM 667 C C . SER A 1 92 ? 9.380 -0.784 -20.073 1.00 95.69 92 SER A C 1
ATOM 669 O O . SER A 1 92 ? 8.550 -1.080 -19.209 1.00 95.69 92 SER A O 1
ATOM 671 N N . PHE A 1 93 ? 9.186 0.246 -20.899 1.00 94.69 93 PHE A N 1
ATOM 672 C CA . PHE A 1 93 ? 8.014 1.130 -20.827 1.00 94.69 93 PHE A CA 1
ATOM 673 C C . PHE A 1 93 ? 6.670 0.375 -20.753 1.00 94.69 93 PHE A C 1
ATOM 675 O O . PHE A 1 93 ? 5.814 0.690 -19.924 1.00 94.69 93 PHE A O 1
ATOM 682 N N . LYS A 1 94 ? 6.494 -0.665 -21.583 1.00 96.06 94 LYS A N 1
ATOM 683 C CA . LYS A 1 94 ? 5.265 -1.480 -21.610 1.00 96.06 94 LYS A CA 1
ATOM 684 C C . LYS A 1 94 ? 5.053 -2.239 -20.301 1.00 96.06 94 LYS A C 1
ATOM 686 O O . LYS A 1 94 ? 3.934 -2.274 -19.792 1.00 96.06 94 LYS A O 1
ATOM 691 N N . MET A 1 95 ? 6.123 -2.819 -19.756 1.00 96.50 95 MET A N 1
ATOM 692 C CA . MET A 1 95 ? 6.066 -3.524 -18.478 1.00 96.50 95 MET A CA 1
ATOM 693 C C . MET A 1 95 ? 5.738 -2.552 -17.340 1.00 96.50 95 MET A C 1
ATOM 695 O O . MET A 1 95 ? 4.835 -2.823 -16.553 1.00 96.50 95 MET A O 1
ATOM 699 N N . GLY A 1 96 ? 6.374 -1.378 -17.314 1.00 97.25 96 GLY A N 1
ATOM 700 C CA . GLY A 1 96 ? 6.088 -0.326 -16.336 1.00 97.25 96 GLY A CA 1
ATOM 701 C C . GLY A 1 96 ? 4.617 0.088 -16.307 1.00 97.25 96 GLY A C 1
ATOM 702 O O . GLY A 1 96 ? 4.011 0.153 -15.238 1.00 97.25 96 GLY A O 1
ATOM 703 N N . LEU A 1 97 ? 4.012 0.287 -17.483 1.00 97.88 97 LEU A N 1
ATOM 704 C CA . LEU A 1 97 ? 2.588 0.610 -17.599 1.00 97.88 97 LEU A CA 1
ATOM 705 C C . LEU A 1 97 ? 1.685 -0.527 -17.093 1.00 97.88 97 LEU A C 1
ATOM 707 O O . LEU A 1 97 ? 0.682 -0.262 -16.433 1.00 97.88 97 LEU A O 1
ATOM 711 N N . SER A 1 98 ? 2.041 -1.785 -17.372 1.00 98.12 98 SER A N 1
ATOM 712 C CA . SER A 1 98 ? 1.281 -2.941 -16.879 1.00 98.12 98 SER A CA 1
ATOM 713 C C . SER A 1 98 ? 1.338 -3.079 -15.355 1.0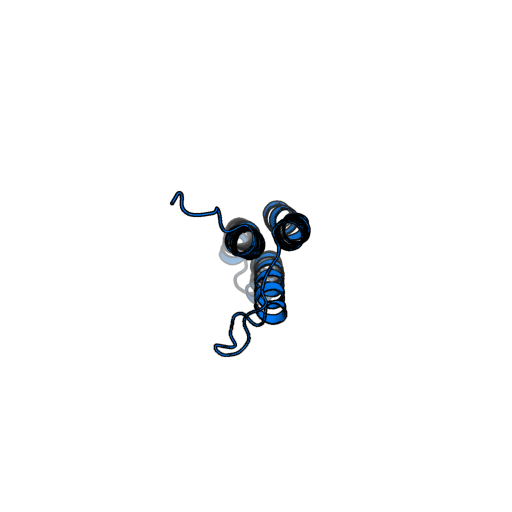0 98.12 98 SER A C 1
ATOM 715 O O . SER A 1 98 ? 0.306 -3.329 -14.737 1.00 98.12 98 SER A O 1
ATOM 717 N N . ILE A 1 99 ? 2.504 -2.839 -14.741 1.00 98.25 99 ILE A N 1
ATOM 718 C CA . ILE A 1 99 ? 2.668 -2.859 -13.281 1.00 98.25 99 ILE A CA 1
ATOM 719 C C . ILE A 1 99 ? 1.853 -1.729 -12.647 1.00 98.25 99 ILE A C 1
ATOM 721 O O . ILE A 1 99 ? 1.105 -1.973 -11.703 1.00 98.25 99 ILE A O 1
ATOM 725 N N . LEU A 1 100 ? 1.930 -0.511 -13.196 1.00 98.56 100 LEU A N 1
ATOM 726 C CA . LEU A 1 100 ? 1.100 0.610 -12.753 1.00 98.56 100 LEU A CA 1
ATOM 727 C C . LEU A 1 100 ? -0.388 0.243 -12.780 1.00 98.56 100 LEU A C 1
ATOM 729 O O . LEU A 1 100 ? -1.074 0.395 -11.771 1.00 98.56 100 LEU A O 1
ATOM 733 N N . ALA A 1 101 ? -0.873 -0.279 -13.910 1.00 98.38 101 ALA A N 1
ATOM 734 C CA . ALA A 1 101 ? -2.265 -0.683 -14.070 1.00 98.38 101 ALA A CA 1
ATOM 735 C C . ALA A 1 101 ? -2.672 -1.799 -13.092 1.00 98.38 101 ALA A C 1
ATOM 737 O O . ALA A 1 101 ? -3.777 -1.755 -12.556 1.00 98.38 101 ALA A O 1
ATOM 738 N N . ALA A 1 102 ? -1.782 -2.755 -12.810 1.00 98.25 102 ALA A N 1
ATOM 739 C CA . ALA A 1 102 ? -2.022 -3.829 -11.846 1.00 98.25 102 ALA A CA 1
ATOM 740 C C . ALA A 1 102 ? -2.150 -3.323 -10.396 1.00 98.25 102 ALA A C 1
ATOM 742 O O . ALA A 1 102 ? -2.864 -3.930 -9.598 1.00 98.25 102 ALA A O 1
ATOM 743 N N . CYS A 1 103 ? -1.514 -2.199 -10.057 1.00 98.56 103 CYS A N 1
ATOM 744 C CA . CYS A 1 103 ? -1.609 -1.584 -8.732 1.00 98.56 103 CYS A CA 1
ATOM 745 C C . CYS A 1 103 ? -2.883 -0.748 -8.523 1.00 98.56 103 CYS A C 1
ATOM 747 O O . CYS A 1 103 ? -3.308 -0.555 -7.382 1.00 98.56 103 CYS A O 1
ATOM 749 N N . LEU A 1 104 ? -3.513 -0.245 -9.590 1.00 98.38 104 LEU A N 1
ATOM 750 C CA . LEU A 1 104 ? -4.680 0.638 -9.468 1.00 98.38 104 LEU A CA 1
ATOM 751 C C . LEU A 1 104 ? -5.879 -0.009 -8.748 1.00 98.38 104 LEU A C 1
ATOM 753 O O . LEU A 1 104 ? -6.457 0.665 -7.894 1.00 98.38 104 LEU A O 1
ATOM 757 N N . PRO A 1 105 ? -6.262 -1.279 -9.005 1.00 98.19 105 PRO A N 1
ATOM 758 C CA . PRO A 1 105 ? -7.384 -1.905 -8.312 1.00 98.19 105 PRO A CA 1
ATOM 759 C C . PRO A 1 105 ? -7.248 -1.874 -6.791 1.00 98.19 105 PRO A C 1
ATOM 761 O O . PRO A 1 105 ? -8.191 -1.472 -6.117 1.00 98.19 105 PRO A O 1
ATOM 764 N N . ILE A 1 106 ? -6.078 -2.231 -6.245 1.00 98.12 106 ILE A N 1
ATOM 765 C CA . ILE A 1 106 ? -5.858 -2.199 -4.793 1.00 98.12 106 ILE A CA 1
ATOM 766 C C . ILE A 1 106 ? -5.758 -0.766 -4.262 1.00 98.12 106 ILE A C 1
ATOM 768 O O . ILE A 1 106 ? -6.252 -0.493 -3.172 1.00 98.12 106 ILE A O 1
ATOM 772 N N . ALA A 1 107 ? -5.199 0.167 -5.037 1.00 98.00 107 ALA A N 1
ATOM 773 C CA . ALA A 1 107 ? -5.132 1.573 -4.652 1.00 98.00 107 ALA A CA 1
ATOM 774 C C . ALA A 1 107 ? -6.540 2.174 -4.463 1.00 98.00 107 ALA A C 1
ATOM 776 O O . ALA A 1 107 ? -6.841 2.753 -3.420 1.00 98.00 107 ALA A O 1
ATOM 777 N N . PHE A 1 108 ? -7.434 1.981 -5.439 1.00 98.12 108 PHE A N 1
ATOM 778 C CA . PHE A 1 108 ? -8.808 2.483 -5.365 1.00 98.12 108 PHE A CA 1
ATOM 779 C C . PHE A 1 108 ? -9.677 1.684 -4.393 1.00 98.12 108 PHE A C 1
ATOM 781 O O . PHE A 1 108 ? -10.375 2.284 -3.578 1.00 98.12 108 PHE A O 1
ATOM 788 N N . ALA A 1 109 ? -9.634 0.349 -4.443 1.00 97.44 109 ALA A N 1
ATOM 789 C CA . ALA A 1 109 ? -10.423 -0.482 -3.537 1.00 97.44 109 ALA A CA 1
ATOM 790 C C . ALA A 1 109 ? -10.013 -0.244 -2.080 1.00 97.44 109 ALA A C 1
ATOM 792 O O . ALA A 1 109 ? -10.880 -0.024 -1.240 1.00 97.44 109 ALA A O 1
ATOM 793 N N . GLY A 1 110 ? -8.712 -0.198 -1.784 1.00 97.12 110 GLY A N 1
ATOM 794 C CA . GLY A 1 110 ? -8.210 0.074 -0.438 1.00 97.12 110 GLY A CA 1
ATOM 795 C C . GLY A 1 110 ? -8.580 1.469 0.069 1.00 97.12 110 GLY A C 1
ATOM 796 O O . GLY A 1 110 ? -8.852 1.632 1.252 1.00 97.12 110 GLY A O 1
ATOM 797 N N . MET A 1 111 ? -8.651 2.472 -0.812 1.00 97.25 111 MET A N 1
ATOM 798 C CA . MET A 1 111 ? -9.093 3.816 -0.428 1.00 97.25 111 MET A CA 1
ATOM 799 C C . MET A 1 111 ? -10.597 3.889 -0.136 1.00 97.25 111 MET A C 1
ATOM 801 O O . MET A 1 111 ? -11.004 4.589 0.786 1.00 97.25 111 MET A O 1
ATOM 805 N N . LEU A 1 112 ? -11.418 3.210 -0.942 1.00 96.94 112 LEU A N 1
ATOM 806 C CA . LEU A 1 112 ? -12.878 3.352 -0.921 1.00 96.94 112 LEU A CA 1
ATOM 807 C C . LEU A 1 112 ? -13.597 2.342 -0.014 1.00 96.94 112 LEU A C 1
ATOM 809 O O . LEU A 1 112 ? -14.756 2.571 0.321 1.00 96.94 112 LEU A O 1
ATOM 813 N N . SER A 1 113 ? -12.955 1.225 0.338 1.00 95.25 113 SER A N 1
ATOM 814 C CA . SER A 1 113 ? -13.570 0.132 1.117 1.00 95.25 113 SER A CA 1
ATOM 815 C C . SER A 1 113 ? -13.117 0.044 2.576 1.00 95.25 113 SER A C 1
ATOM 817 O O . SER A 1 113 ? -13.577 -0.845 3.293 1.00 95.25 113 SER A O 1
ATOM 819 N N . ALA A 1 114 ? -12.201 0.922 2.990 1.00 85.50 114 ALA A N 1
ATOM 820 C CA . ALA A 1 114 ? -11.675 0.976 4.351 1.00 85.50 114 ALA A CA 1
ATOM 821 C C . ALA A 1 114 ? -12.684 1.511 5.371 1.00 85.50 114 ALA A C 1
ATOM 823 O O . ALA A 1 114 ? -13.454 2.439 5.036 1.00 85.50 114 ALA A O 1
#

Sequence (114 aa):
MGAEFNWDQLGMALALTGAALAALMAGIGSSIGIGIAGRSATGVLSEKPERYGQMFIMVVLPGTQGFYGFLAAFLVMLNLHFFDAAEVTVVSFKMGLSILAACLPIAFAGMLSA

pLDDT: mean 94.79, std 7.78, range [44.69, 98.62]